Protein AF-A3TSK7-F1 (afdb_monomer)

Solvent-accessible surface area (backbone atoms only — not comparable to full-atom values): 6074 Å² total; per-residue (Å²): 139,55,74,66,66,54,50,69,72,70,52,86,85,71,86,73,77,76,77,70,81,32,44,69,45,40,33,40,38,28,64,34,88,87,69,52,74,68,37,58,69,62,39,18,50,58,45,26,76,18,64,36,55,58,69,59,24,44,55,39,49,50,32,22,72,76,71,51,38,30,77,45,75,32,61,33,45,75,48,72,67,60,53,37,53,56,29,44,78,21,16,26,37,66,45,78,53,90,66,85,70,84,77,86,129

Organism: Pseudooceanicola batsensis (strain ATCC BAA-863 / DSM 15984 / KCTC 12145 / HTCC2597) (NCBI:txid252305)

Nearest PDB structures (foldseek):
  9ayn-assembly1_A  TM=5.729E-01  e=2.646E-02  Mycolicibacterium smegmatis MC2 155
  7d34-assembly1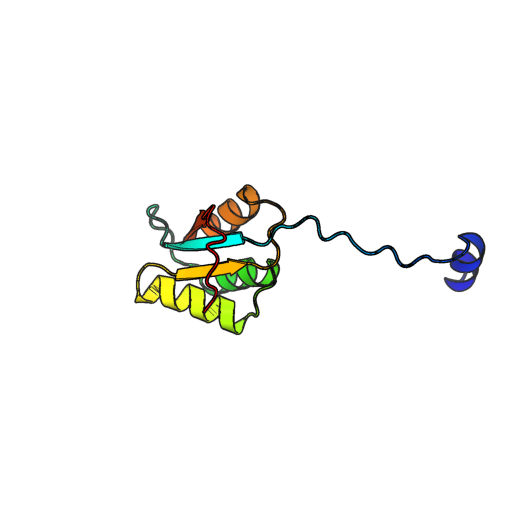_B  TM=5.985E-01  e=1.086E-01  Arabidopsis thaliana
  1r6o-assembly1_C  TM=5.728E-01  e=1.242E-01  Escherichia coli
  4o2x-assembly1_A  TM=5.929E-01  e=1.989E-01  Escherichia coli K-12
  4o2x-assembly2_B  TM=5.394E-01  e=1.421E-01  Escherichia coli K-12

Mean predicted aligned error: 11.02 Å

Sequence (105 aa):
MSVREIAEKLGPVHEVKRHTSGSQEVVVLRPSRAGEPIKAIVAALALARCGTSLPAAKRAIERVVDAGDATVILPTVFARHDLARALASTGIDVAFSSEVGSCQL

Radius of gyration: 18.86 Å; Cα contacts (8 Å, |Δi|>4): 145; chains: 1; bounding box: 59×24×41 Å

pLDDT: mean 83.07, std 18.11, range [34.22, 97.62]

Foldseek 3Di:
DDPVVVCVVVPDDDPDPPPLQFAWWKKKKFFAPVPDAAQLQQQLVLLVVLPDDSVVSSVQSVCCVPVGMGIDTRHGDNDPVVSQVSRVVRRMGMDTDPDPPDDDD

Structure (mmCIF, N/CA/C/O backbone):
data_AF-A3TSK7-F1
#
_entry.id   AF-A3TSK7-F1
#
loop_
_atom_site.group_PDB
_atom_site.id
_atom_site.type_symbol
_atom_site.label_atom_id
_atom_site.label_alt_id
_atom_site.label_comp_id
_atom_site.label_asym_id
_atom_site.label_entity_id
_atom_site.label_seq_id
_atom_site.pdbx_PDB_ins_code
_atom_site.Cartn_x
_atom_site.Cartn_y
_atom_site.Cartn_z
_atom_site.occupancy
_atom_site.B_iso_or_equiv
_atom_site.auth_seq_id
_atom_site.auth_comp_id
_atom_site.auth_asym_id
_atom_site.auth_atom_id
_atom_site.pdbx_PDB_model_num
ATOM 1 N N . MET A 1 1 ? 46.687 -1.883 -11.380 1.00 53.44 1 MET A N 1
ATOM 2 C CA . MET A 1 1 ? 45.677 -2.151 -12.420 1.00 53.44 1 MET A CA 1
ATOM 3 C C . MET A 1 1 ? 44.559 -1.145 -12.276 1.00 53.44 1 MET A C 1
ATOM 5 O O . MET A 1 1 ? 44.015 -1.014 -11.185 1.00 53.44 1 MET A O 1
ATOM 9 N N . SER A 1 2 ? 44.269 -0.407 -13.339 1.00 69.19 2 SER A N 1
ATOM 10 C CA . SER A 1 2 ? 43.194 0.581 -13.389 1.00 69.19 2 SER A CA 1
ATOM 11 C C . SER A 1 2 ? 41.907 -0.037 -13.939 1.00 69.19 2 SER A C 1
ATOM 13 O O . SER A 1 2 ? 41.935 -1.023 -14.673 1.00 69.19 2 SER A O 1
ATOM 15 N N . VAL A 1 3 ? 40.762 0.567 -13.619 1.00 68.56 3 VAL A N 1
ATOM 16 C CA . VAL A 1 3 ? 39.436 0.150 -14.118 1.00 68.56 3 VAL A CA 1
ATOM 17 C C . VAL A 1 3 ? 39.393 0.091 -15.652 1.00 68.56 3 VAL A C 1
ATOM 19 O O . VAL A 1 3 ? 38.719 -0.762 -16.227 1.00 68.56 3 VAL A O 1
ATOM 22 N N . ARG A 1 4 ? 40.172 0.950 -16.317 1.00 66.38 4 ARG A N 1
ATOM 23 C CA . ARG A 1 4 ? 40.291 1.006 -17.776 1.00 66.38 4 ARG A CA 1
ATOM 24 C C . ARG A 1 4 ? 40.893 -0.272 -18.369 1.00 66.38 4 ARG A C 1
ATOM 26 O O . ARG A 1 4 ? 40.358 -0.800 -19.335 1.00 66.38 4 ARG A O 1
ATOM 33 N N . GLU A 1 5 ? 41.942 -0.805 -17.745 1.00 70.31 5 GLU A N 1
ATOM 34 C CA . GLU A 1 5 ? 42.616 -2.033 -18.200 1.00 70.31 5 GLU A CA 1
ATOM 35 C C . GLU A 1 5 ? 41.725 -3.278 -18.050 1.00 70.31 5 GLU A C 1
ATOM 37 O O . GLU A 1 5 ? 41.867 -4.248 -18.792 1.00 70.31 5 GLU A O 1
ATOM 42 N N . ILE A 1 6 ? 40.795 -3.261 -17.090 1.00 67.94 6 ILE A N 1
ATOM 43 C CA . ILE A 1 6 ? 39.817 -4.338 -16.891 1.00 67.94 6 ILE A CA 1
ATOM 44 C C . ILE A 1 6 ? 38.723 -4.264 -17.963 1.00 67.94 6 ILE A C 1
ATOM 46 O O . ILE A 1 6 ? 38.364 -5.291 -18.535 1.00 67.94 6 ILE A O 1
ATOM 50 N N . ALA A 1 7 ? 38.224 -3.064 -18.272 1.00 65.88 7 ALA A N 1
ATOM 51 C CA . ALA A 1 7 ? 37.183 -2.866 -19.279 1.00 65.88 7 ALA A CA 1
ATOM 52 C C . ALA A 1 7 ? 37.638 -3.287 -20.688 1.00 65.88 7 ALA A C 1
ATOM 54 O O . ALA A 1 7 ? 36.880 -3.931 -21.406 1.00 65.88 7 ALA A O 1
ATOM 55 N N . GLU A 1 8 ? 38.891 -3.003 -21.057 1.00 70.44 8 GLU A N 1
ATOM 56 C CA . GLU A 1 8 ? 39.457 -3.382 -22.361 1.00 70.44 8 GLU A CA 1
ATOM 57 C C . GLU A 1 8 ? 39.577 -4.909 -22.543 1.00 70.44 8 GLU A C 1
ATOM 59 O O . GLU A 1 8 ? 39.453 -5.410 -23.659 1.00 70.44 8 GLU A O 1
ATOM 64 N N . LYS A 1 9 ? 39.743 -5.676 -21.454 1.00 72.88 9 LYS A N 1
ATOM 65 C CA . LYS A 1 9 ? 39.783 -7.151 -21.495 1.00 72.88 9 LYS A CA 1
ATOM 66 C C . LYS A 1 9 ? 38.412 -7.812 -21.625 1.00 72.88 9 LYS A C 1
ATOM 68 O O . LYS A 1 9 ? 38.340 -8.952 -22.074 1.00 72.88 9 LYS A O 1
ATOM 73 N N . LEU A 1 10 ? 37.342 -7.139 -21.203 1.00 74.56 10 LEU A N 1
ATOM 74 C CA . LEU A 1 10 ? 35.992 -7.715 -21.136 1.00 74.56 10 LEU A CA 1
ATOM 75 C C . LEU A 1 10 ? 35.215 -7.612 -22.459 1.00 74.56 10 LEU A C 1
ATOM 77 O O . LEU A 1 10 ? 34.100 -8.121 -22.553 1.00 74.56 10 LEU A O 1
ATOM 81 N N . GLY A 1 11 ? 35.811 -7.006 -23.491 1.00 67.12 11 GLY A N 1
ATOM 82 C CA . GLY A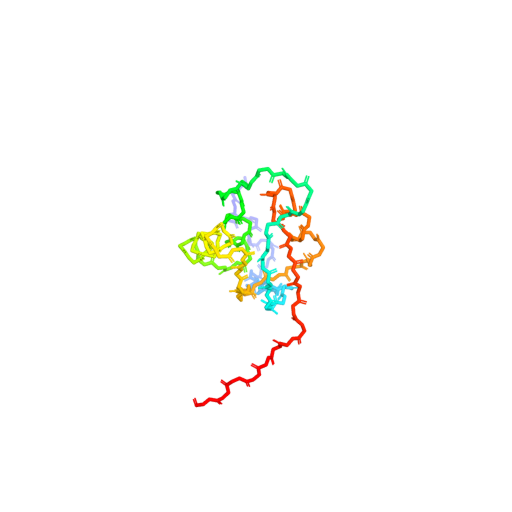 1 11 ? 35.163 -6.800 -24.782 1.00 67.12 11 GLY A CA 1
ATOM 83 C C . GLY A 1 11 ? 34.108 -5.684 -24.746 1.00 67.12 11 GLY A C 1
ATOM 84 O O . GLY A 1 11 ? 34.025 -4.933 -23.772 1.00 67.12 11 GLY A O 1
ATOM 85 N N . PRO A 1 12 ? 33.314 -5.522 -25.819 1.00 66.56 12 PRO A N 1
ATOM 86 C CA . PRO A 1 12 ? 32.341 -4.441 -25.915 1.00 66.56 12 PRO A CA 1
ATOM 87 C C . PRO A 1 12 ? 31.319 -4.523 -24.774 1.00 66.56 12 PRO A C 1
ATOM 89 O O . PRO A 1 12 ? 30.598 -5.515 -24.635 1.00 66.56 12 PRO A O 1
ATOM 92 N N . VAL A 1 13 ? 31.243 -3.463 -23.966 1.00 62.41 13 VAL A N 1
ATOM 93 C CA . VAL A 1 13 ? 30.226 -3.319 -22.922 1.00 62.41 13 VAL A CA 1
ATOM 94 C C . VAL A 1 13 ? 28.885 -3.105 -23.612 1.00 62.41 13 VAL A C 1
ATOM 96 O O . VAL A 1 13 ? 28.611 -2.033 -24.145 1.00 62.41 13 VAL A O 1
ATOM 99 N N . HIS A 1 14 ? 28.058 -4.144 -23.629 1.00 52.97 14 HIS A N 1
ATOM 100 C CA . HIS A 1 14 ? 26.691 -4.038 -24.113 1.00 52.97 14 HIS A CA 1
ATOM 101 C C . HIS A 1 14 ? 25.807 -3.519 -22.983 1.00 52.97 14 HIS A C 1
ATOM 103 O O . HIS A 1 14 ? 25.867 -4.011 -21.854 1.00 52.97 14 HIS A O 1
ATOM 109 N N . GLU A 1 15 ? 24.969 -2.532 -23.289 1.00 46.56 15 GLU A N 1
ATOM 110 C CA . GLU A 1 15 ? 23.914 -2.101 -22.384 1.00 46.56 15 GLU A CA 1
ATOM 111 C C . GLU A 1 15 ? 22.936 -3.265 -22.187 1.00 46.56 15 GLU A C 1
ATOM 113 O O . GLU A 1 15 ? 22.114 -3.585 -23.048 1.00 46.56 15 GLU A O 1
ATOM 118 N N . VAL A 1 16 ? 23.037 -3.940 -21.045 1.00 53.81 16 VAL A N 1
ATOM 119 C CA . VAL A 1 16 ? 22.048 -4.938 -20.656 1.00 53.81 16 VAL A CA 1
ATOM 120 C C . VAL A 1 16 ? 20.812 -4.170 -20.210 1.00 53.81 16 VAL A C 1
ATOM 122 O O . VAL A 1 16 ? 20.770 -3.646 -19.093 1.00 53.81 16 VAL A O 1
ATOM 125 N N . LYS A 1 17 ? 19.789 -4.101 -21.070 1.00 44.16 17 LYS A N 1
ATOM 126 C CA . LYS A 1 17 ? 18.451 -3.689 -20.635 1.00 44.16 17 LYS A CA 1
ATOM 127 C C . LYS A 1 17 ? 18.058 -4.607 -19.485 1.00 44.16 17 LYS A C 1
ATOM 129 O O . LYS A 1 17 ? 17.843 -5.802 -19.682 1.00 44.16 17 LYS A O 1
ATOM 134 N N . ARG A 1 18 ? 17.986 -4.060 -18.269 1.00 52.53 18 ARG A N 1
ATOM 135 C CA . ARG A 1 18 ? 17.371 -4.760 -17.143 1.00 52.53 18 ARG A CA 1
ATOM 136 C C . ARG A 1 18 ? 15.926 -5.007 -17.550 1.00 52.53 18 ARG A C 1
ATOM 138 O O . ARG A 1 18 ? 15.125 -4.078 -17.527 1.00 52.53 18 ARG A O 1
ATOM 145 N N . HIS A 1 19 ? 15.599 -6.230 -17.954 1.00 44.09 19 HIS A N 1
ATOM 146 C CA . HIS A 1 19 ? 14.213 -6.662 -17.986 1.00 44.09 19 HIS A CA 1
ATOM 147 C C . HIS A 1 19 ? 13.685 -6.472 -16.563 1.00 44.09 19 HIS A C 1
ATOM 149 O O . HIS A 1 19 ? 14.083 -7.175 -15.637 1.00 44.09 19 HIS A O 1
ATOM 155 N N . THR A 1 20 ? 12.874 -5.440 -16.356 1.00 51.03 20 THR A N 1
ATOM 156 C CA . THR A 1 20 ? 12.161 -5.232 -15.104 1.00 51.03 20 THR A CA 1
ATOM 157 C C . THR A 1 20 ? 11.085 -6.300 -15.052 1.00 51.03 20 THR A C 1
ATOM 159 O O . THR A 1 20 ? 9.998 -6.104 -15.579 1.00 51.03 20 THR A O 1
ATOM 162 N N . SER A 1 21 ? 11.398 -7.455 -14.468 1.00 63.34 21 SER A N 1
ATOM 163 C CA . SER A 1 21 ? 10.509 -8.622 -14.357 1.00 63.34 21 SER A CA 1
ATOM 164 C C . SER A 1 21 ? 9.273 -8.393 -13.472 1.00 63.34 21 SER A C 1
ATOM 166 O O . SER A 1 21 ? 8.688 -9.355 -12.987 1.00 63.34 21 SER A O 1
ATOM 168 N N . GLY A 1 22 ? 8.917 -7.138 -13.189 1.00 69.50 22 GLY A N 1
ATOM 169 C CA . GLY A 1 22 ? 7.740 -6.782 -12.412 1.00 69.50 22 GLY A CA 1
ATOM 170 C C . GLY A 1 22 ? 6.558 -6.471 -13.322 1.00 69.50 22 GLY A C 1
ATOM 171 O O . GLY A 1 22 ? 6.732 -5.923 -14.409 1.00 69.50 22 GLY A O 1
ATOM 172 N N . SER A 1 23 ? 5.360 -6.823 -12.867 1.00 81.94 23 SER A N 1
ATOM 173 C CA . SER A 1 23 ? 4.100 -6.493 -13.532 1.00 81.94 23 SER A CA 1
ATOM 174 C C . SER A 1 23 ? 3.535 -5.180 -13.002 1.00 81.94 23 SER A C 1
ATOM 176 O O . SER A 1 23 ? 3.734 -4.822 -11.838 1.00 81.94 23 SER A O 1
ATOM 178 N N . GLN A 1 24 ? 2.785 -4.483 -13.853 1.00 91.25 24 GLN A N 1
ATOM 179 C CA . GLN A 1 24 ? 1.860 -3.467 -13.376 1.00 91.25 24 GLN A CA 1
ATOM 180 C C . GLN A 1 24 ? 0.706 -4.164 -12.649 1.00 91.25 24 GLN A C 1
ATOM 182 O O . GLN A 1 24 ? 0.145 -5.133 -13.158 1.00 91.25 24 GLN A O 1
ATOM 187 N N . GLU A 1 25 ? 0.341 -3.662 -11.473 1.00 92.00 25 GLU A N 1
ATOM 188 C CA . GLU A 1 25 ? -0.719 -4.232 -10.638 1.00 92.00 25 GLU A CA 1
ATOM 189 C C . GLU A 1 25 ? -1.669 -3.137 -10.154 1.00 92.00 25 GLU A C 1
ATOM 191 O O . GLU A 1 25 ? -1.237 -2.045 -9.779 1.00 92.00 25 GLU A O 1
ATOM 196 N N . VAL A 1 26 ? -2.966 -3.442 -10.11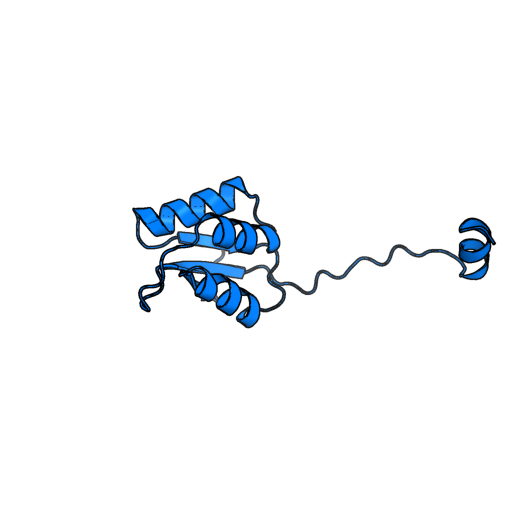2 1.00 93.88 26 VAL A N 1
ATOM 197 C CA . VAL A 1 26 ? -3.958 -2.620 -9.409 1.00 93.88 26 VAL A CA 1
ATOM 198 C C . VAL A 1 26 ? -4.181 -3.237 -8.039 1.00 93.88 26 VAL A C 1
ATOM 200 O O . VAL A 1 26 ? -4.521 -4.416 -7.928 1.00 93.88 26 VAL A O 1
ATOM 203 N N . VAL A 1 27 ? -3.985 -2.447 -6.987 1.00 95.00 27 VAL A N 1
ATOM 204 C CA . VAL A 1 27 ? -4.107 -2.923 -5.611 1.00 95.00 27 VAL A CA 1
ATOM 205 C C . VAL A 1 27 ? -5.079 -2.082 -4.803 1.00 95.00 27 VAL A C 1
ATOM 207 O O . VAL A 1 27 ? -5.156 -0.866 -4.969 1.00 95.00 27 VAL A O 1
ATOM 210 N N . VAL A 1 28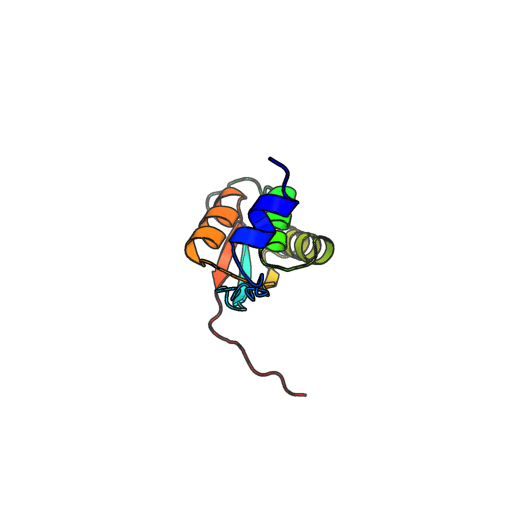 ? -5.790 -2.737 -3.892 1.00 96.94 28 VAL A N 1
ATOM 211 C CA . VAL A 1 28 ? -6.617 -2.097 -2.870 1.00 96.94 28 VAL A CA 1
ATOM 212 C C . VAL A 1 28 ? -5.905 -2.237 -1.533 1.00 96.94 28 VAL A C 1
ATOM 214 O O . VAL A 1 28 ? -5.591 -3.349 -1.110 1.00 96.94 28 VAL A O 1
ATOM 217 N N . LEU A 1 29 ? -5.642 -1.109 -0.885 1.00 96.94 29 LEU A N 1
ATOM 218 C CA . LEU A 1 29 ? -5.018 -1.009 0.430 1.00 96.94 29 LEU A CA 1
ATOM 219 C C . LEU A 1 29 ? -6.094 -0.827 1.495 1.00 96.94 29 LEU A C 1
ATOM 221 O O . LEU A 1 29 ? -7.024 -0.053 1.277 1.00 96.94 29 LEU A O 1
ATOM 225 N N . ARG A 1 30 ? -5.961 -1.499 2.641 1.00 97.06 30 ARG A N 1
ATOM 226 C CA . ARG A 1 30 ? -6.881 -1.386 3.786 1.00 97.06 30 ARG A CA 1
ATOM 227 C C . ARG A 1 30 ? -6.115 -1.4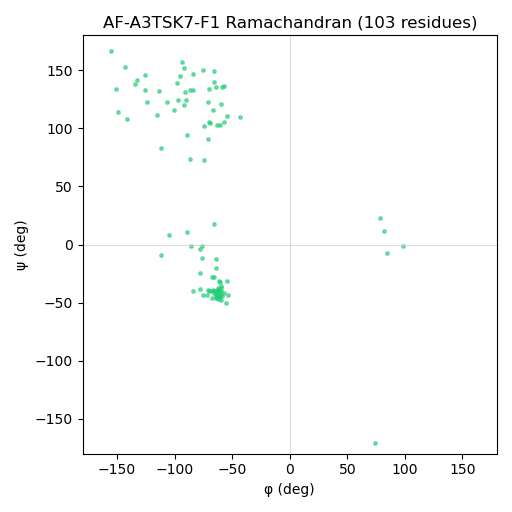61 5.108 1.00 97.06 30 ARG A C 1
ATOM 229 O O . ARG A 1 30 ? -5.068 -2.102 5.139 1.00 97.06 30 ARG A O 1
ATOM 236 N N . PRO A 1 31 ? -6.610 -0.868 6.206 1.00 96.44 31 PRO A N 1
ATOM 237 C CA . PRO A 1 31 ? -6.051 -1.115 7.529 1.00 96.44 31 PRO A CA 1
ATOM 238 C C . PRO A 1 31 ? -6.089 -2.611 7.863 1.00 96.44 31 PRO A C 1
ATOM 240 O O . PRO A 1 31 ? -7.105 -3.272 7.629 1.00 96.44 31 PRO A O 1
ATOM 243 N N . SER A 1 32 ? -4.994 -3.129 8.422 1.00 94.25 32 SER A N 1
ATOM 244 C CA . SER A 1 32 ? -4.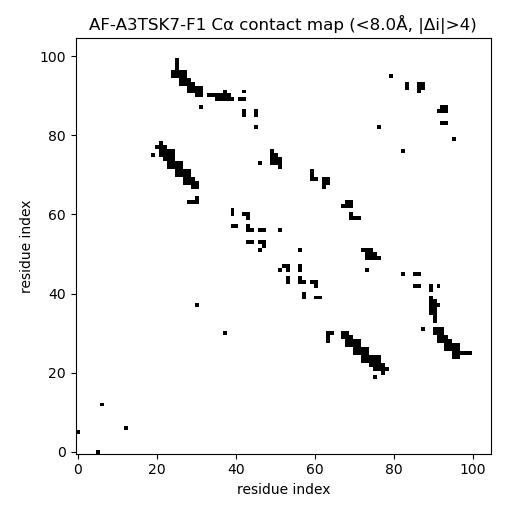931 -4.494 8.952 1.00 94.25 32 SER A CA 1
ATOM 245 C C . SER A 1 32 ? -5.977 -4.679 10.046 1.00 94.25 32 SER A C 1
ATOM 247 O O . SER A 1 32 ? -6.111 -3.855 10.955 1.00 94.25 32 SER A O 1
ATOM 249 N N . ARG A 1 33 ? -6.695 -5.804 10.002 1.00 86.31 33 ARG A N 1
ATOM 250 C CA . ARG A 1 33 ? -7.625 -6.191 11.078 1.00 86.31 33 ARG A CA 1
ATOM 251 C C . ARG A 1 33 ? -6.923 -6.743 12.316 1.00 86.31 33 ARG A C 1
ATOM 253 O O . ARG A 1 33 ? -7.577 -6.893 13.344 1.00 86.31 33 ARG A O 1
ATOM 260 N N . ALA A 1 34 ? -5.629 -7.048 12.234 1.00 82.62 34 ALA A N 1
ATOM 261 C CA . ALA A 1 34 ? -4.863 -7.566 13.365 1.00 82.62 34 ALA A CA 1
ATOM 262 C C . ALA A 1 34 ? -4.495 -6.476 14.398 1.00 82.62 34 ALA A C 1
ATOM 264 O O . ALA A 1 34 ? -3.985 -6.788 15.473 1.00 82.62 34 ALA A O 1
ATOM 265 N N . GLY A 1 35 ? -4.877 -5.217 14.144 1.00 75.06 35 GLY A N 1
ATOM 266 C CA . GLY A 1 35 ? -4.824 -4.136 15.130 1.00 75.06 35 GLY A CA 1
ATOM 267 C C . GLY A 1 35 ? -3.443 -3.505 15.281 1.00 75.06 35 GLY A C 1
ATOM 268 O O . GLY A 1 35 ? -3.221 -2.734 16.216 1.00 75.06 35 GLY A O 1
ATOM 269 N N . GLU A 1 36 ? -2.505 -3.803 14.379 1.00 83.25 36 GLU A N 1
ATOM 270 C CA . GLU A 1 36 ? -1.213 -3.133 14.362 1.00 83.25 36 GLU A CA 1
ATOM 271 C C . GLU A 1 36 ? -1.366 -1.643 14.022 1.00 83.25 36 GLU A C 1
ATOM 273 O O . GLU A 1 36 ? -2.120 -1.277 13.115 1.00 83.25 36 GLU A O 1
ATOM 278 N N . PRO A 1 37 ? -0.607 -0.756 14.689 1.00 89.75 37 PRO A N 1
ATOM 279 C CA . PRO A 1 37 ? -0.605 0.655 14.342 1.00 89.75 37 PRO A CA 1
ATOM 280 C C . PRO A 1 37 ? -0.049 0.862 12.927 1.00 89.75 37 PRO A C 1
ATOM 282 O O . PRO A 1 37 ? 0.998 0.312 12.567 1.00 89.75 37 PRO A O 1
ATOM 285 N N . ILE A 1 38 ? -0.720 1.712 12.144 1.00 94.38 38 ILE A N 1
ATOM 286 C CA . ILE A 1 38 ? -0.303 2.027 10.775 1.00 94.38 38 ILE A CA 1
ATOM 287 C C . ILE A 1 38 ? 1.031 2.785 10.791 1.00 94.38 38 ILE A C 1
ATOM 289 O O . ILE A 1 38 ? 1.126 3.933 11.232 1.00 94.38 38 ILE A O 1
ATOM 293 N N . LYS A 1 39 ? 2.080 2.171 10.233 1.00 96.62 39 LYS A N 1
ATOM 294 C CA . LYS A 1 39 ? 3.402 2.793 10.042 1.00 96.62 39 LYS A CA 1
ATOM 295 C C . LYS A 1 39 ? 3.430 3.547 8.713 1.00 96.62 39 LYS A C 1
ATOM 297 O O . LYS A 1 39 ? 4.059 3.105 7.750 1.00 96.62 39 LYS A O 1
ATOM 302 N N . ALA A 1 40 ? 2.747 4.691 8.665 1.00 94.94 40 ALA A N 1
ATOM 303 C CA . ALA A 1 40 ? 2.438 5.404 7.423 1.00 94.94 40 ALA A CA 1
ATOM 304 C C . ALA A 1 40 ? 3.659 5.703 6.529 1.00 94.94 40 ALA A C 1
ATOM 306 O O . ALA A 1 40 ? 3.613 5.483 5.319 1.00 94.94 40 ALA A O 1
ATOM 307 N N . ILE A 1 41 ? 4.775 6.147 7.118 1.00 96.12 41 ILE A N 1
ATOM 308 C CA . ILE A 1 41 ? 6.010 6.461 6.376 1.00 96.12 41 ILE A CA 1
ATOM 309 C C . ILE A 1 41 ? 6.594 5.202 5.722 1.00 96.12 41 ILE A C 1
ATOM 311 O O . ILE A 1 41 ? 6.947 5.216 4.545 1.00 96.12 41 ILE A O 1
ATOM 315 N N . VAL A 1 42 ? 6.667 4.099 6.472 1.00 96.75 42 VAL A N 1
ATOM 316 C CA . VAL A 1 42 ? 7.225 2.831 5.979 1.00 96.75 42 VAL A CA 1
ATOM 317 C C . VAL A 1 42 ? 6.332 2.248 4.884 1.00 96.75 42 VAL A C 1
ATOM 319 O O . VAL A 1 42 ? 6.842 1.775 3.870 1.00 96.75 42 VAL A O 1
ATOM 322 N N . ALA A 1 43 ? 5.010 2.354 5.041 1.00 96.25 43 ALA A N 1
ATOM 323 C CA . ALA A 1 43 ? 4.051 1.942 4.023 1.00 96.25 43 ALA A CA 1
ATOM 324 C C . ALA A 1 43 ? 4.208 2.755 2.726 1.00 96.25 43 ALA A C 1
ATOM 326 O O . ALA A 1 43 ? 4.303 2.182 1.643 1.00 96.25 43 ALA A O 1
ATOM 327 N N . ALA A 1 44 ? 4.316 4.084 2.827 1.00 97.25 44 ALA A N 1
ATOM 328 C CA . ALA A 1 44 ? 4.511 4.950 1.666 1.00 97.25 44 ALA A CA 1
ATOM 329 C C . ALA A 1 44 ? 5.832 4.650 0.935 1.00 97.25 44 ALA A C 1
ATOM 331 O O . ALA A 1 44 ? 5.868 4.627 -0.295 1.00 97.25 44 ALA A O 1
ATOM 332 N N . LEU A 1 45 ? 6.908 4.358 1.673 1.00 96.94 45 LEU A N 1
ATOM 333 C CA . LEU A 1 45 ? 8.181 3.928 1.087 1.00 96.94 45 LEU A CA 1
ATOM 334 C C . LEU A 1 45 ? 8.071 2.566 0.391 1.00 96.94 45 LEU A C 1
ATOM 336 O O . LEU A 1 45 ? 8.636 2.394 -0.688 1.00 96.94 45 LEU A O 1
ATOM 340 N N . ALA A 1 46 ? 7.341 1.609 0.971 1.00 95.00 46 ALA A N 1
ATOM 341 C CA . ALA A 1 46 ? 7.107 0.307 0.348 1.00 95.00 46 ALA A CA 1
ATOM 342 C C . ALA A 1 46 ? 6.374 0.451 -0.995 1.00 95.00 46 ALA A C 1
ATOM 344 O O . ALA A 1 46 ? 6.805 -0.137 -1.984 1.00 95.00 46 ALA A O 1
ATOM 345 N N . LEU A 1 47 ? 5.347 1.307 -1.062 1.00 95.00 47 LEU A N 1
ATOM 346 C CA . LEU A 1 47 ? 4.664 1.629 -2.318 1.00 95.00 47 LEU A CA 1
ATOM 347 C C . LEU A 1 47 ? 5.608 2.328 -3.308 1.00 95.00 47 LEU A C 1
ATOM 349 O O . LEU A 1 47 ? 5.667 1.945 -4.473 1.00 95.00 47 LEU A O 1
ATOM 353 N N . ALA A 1 48 ? 6.392 3.314 -2.861 1.00 94.62 48 ALA A N 1
ATOM 354 C CA . ALA A 1 48 ? 7.314 4.045 -3.733 1.00 94.62 48 ALA A CA 1
ATOM 355 C C . ALA A 1 48 ? 8.381 3.142 -4.377 1.00 94.62 48 ALA A C 1
ATOM 357 O O . ALA A 1 48 ? 8.759 3.344 -5.531 1.00 94.62 48 ALA A O 1
ATOM 358 N N . ARG A 1 49 ? 8.816 2.084 -3.679 1.00 93.19 49 ARG A N 1
ATOM 359 C CA . ARG A 1 49 ? 9.716 1.056 -4.235 1.00 93.19 49 ARG A CA 1
ATOM 360 C C . ARG A 1 49 ? 9.092 0.259 -5.386 1.00 93.19 49 ARG A C 1
ATOM 362 O O . ARG A 1 49 ? 9.837 -0.307 -6.180 1.00 93.19 49 ARG A O 1
ATOM 369 N N . CYS A 1 50 ? 7.766 0.251 -5.502 1.00 91.56 50 CYS A N 1
ATOM 370 C CA . CYS A 1 50 ? 7.024 -0.333 -6.621 1.00 91.56 50 CYS A CA 1
ATOM 371 C C . CYS A 1 50 ? 6.787 0.654 -7.780 1.00 91.56 50 CYS A C 1
ATOM 373 O O . CYS A 1 50 ? 6.015 0.361 -8.689 1.00 91.56 50 CYS A O 1
ATOM 375 N N . GLY A 1 51 ? 7.435 1.825 -7.766 1.00 89.75 51 GLY A N 1
ATOM 376 C CA . GLY A 1 51 ? 7.455 2.762 -8.892 1.00 89.75 51 GLY A CA 1
ATOM 377 C C . GLY A 1 51 ? 6.457 3.919 -8.810 1.00 89.75 51 GLY A C 1
ATOM 378 O O . GLY A 1 51 ? 6.471 4.775 -9.691 1.00 89.75 51 GLY A O 1
ATOM 379 N N . THR A 1 52 ? 5.616 4.005 -7.771 1.00 91.44 52 THR A N 1
ATOM 380 C CA . THR A 1 52 ? 4.817 5.224 -7.543 1.00 91.44 52 THR A CA 1
ATOM 381 C C . THR A 1 52 ? 5.683 6.352 -6.975 1.00 91.44 52 THR A C 1
ATOM 383 O O . THR A 1 52 ? 6.635 6.120 -6.233 1.00 91.44 52 THR A O 1
ATOM 386 N N . SER A 1 53 ? 5.332 7.605 -7.272 1.00 95.06 53 SER A N 1
ATOM 387 C CA . SER A 1 53 ? 5.979 8.752 -6.633 1.00 95.06 53 SER A CA 1
ATOM 388 C C . SER A 1 53 ? 5.668 8.787 -5.132 1.00 95.06 53 SER A C 1
ATOM 390 O O . SER A 1 53 ? 4.587 8.379 -4.694 1.00 95.06 53 SER A O 1
ATOM 392 N N . LEU A 1 54 ? 6.602 9.307 -4.330 1.00 96.00 54 LEU A N 1
ATOM 393 C CA . LEU A 1 54 ? 6.426 9.412 -2.879 1.00 96.00 54 LEU A CA 1
ATOM 394 C C . LEU A 1 54 ? 5.201 10.264 -2.474 1.00 96.00 54 LEU A C 1
ATOM 396 O O . LEU A 1 54 ? 4.478 9.843 -1.571 1.00 96.00 54 LEU A O 1
ATOM 400 N N . PRO A 1 55 ? 4.880 11.399 -3.139 1.00 97.38 55 PRO A N 1
ATOM 401 C CA . PRO A 1 55 ? 3.647 12.135 -2.856 1.00 97.38 55 PRO A CA 1
ATOM 402 C C . PRO A 1 55 ? 2.376 11.328 -3.144 1.00 97.38 55 PRO A C 1
ATOM 404 O O . PRO A 1 55 ? 1.429 11.383 -2.362 1.00 97.38 55 PRO A O 1
ATOM 407 N N . ALA A 1 56 ? 2.344 10.560 -4.239 1.00 95.38 56 ALA A N 1
ATOM 408 C CA . ALA A 1 56 ? 1.200 9.710 -4.564 1.00 95.38 56 ALA A CA 1
ATOM 409 C C . ALA A 1 56 ? 1.054 8.552 -3.565 1.00 95.38 56 ALA A C 1
ATOM 411 O O . ALA A 1 56 ? -0.055 8.278 -3.108 1.00 95.38 56 ALA A O 1
ATOM 412 N N . ALA A 1 57 ? 2.171 7.944 -3.153 1.00 96.75 57 ALA A N 1
ATOM 413 C CA . ALA A 1 57 ? 2.191 6.930 -2.106 1.00 96.75 57 ALA A CA 1
ATOM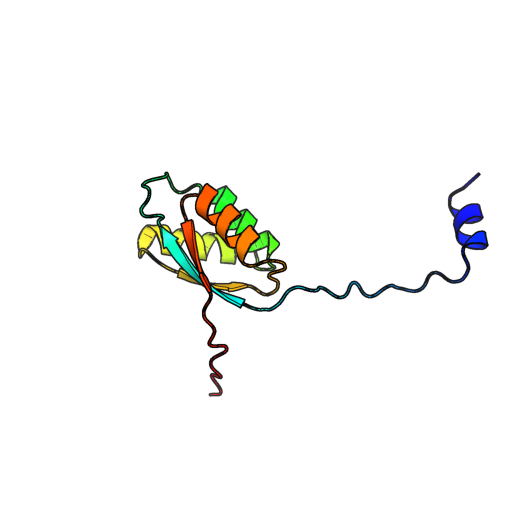 414 C C . ALA A 1 57 ? 1.659 7.482 -0.777 1.00 96.75 57 ALA A C 1
ATOM 416 O O . ALA A 1 57 ? 0.765 6.885 -0.185 1.00 96.75 57 ALA A O 1
ATOM 417 N N . LYS A 1 58 ? 2.133 8.658 -0.342 1.00 96.62 58 LYS A N 1
ATOM 418 C CA . LYS A 1 58 ? 1.639 9.332 0.869 1.00 96.62 58 LYS A CA 1
ATOM 419 C C . LYS A 1 58 ? 0.127 9.550 0.815 1.00 96.62 58 LYS A C 1
ATOM 421 O O . LYS A 1 58 ? -0.566 9.132 1.732 1.00 96.62 58 LYS A O 1
ATOM 426 N N . ARG A 1 59 ? -0.386 10.119 -0.280 1.00 97.62 59 ARG A N 1
ATOM 427 C CA . ARG A 1 59 ? -1.829 10.360 -0.462 1.00 97.62 59 ARG A CA 1
ATOM 428 C C . ARG A 1 59 ? -2.660 9.079 -0.459 1.00 97.62 59 ARG A C 1
ATOM 430 O O . ARG A 1 59 ? -3.830 9.106 -0.090 1.00 97.62 59 ARG A O 1
ATOM 437 N N . ALA A 1 60 ? -2.104 7.963 -0.924 1.00 97.44 60 ALA A N 1
ATOM 438 C CA . ALA A 1 60 ? -2.777 6.675 -0.821 1.00 97.44 60 ALA A CA 1
ATOM 439 C C . ALA A 1 60 ? -2.888 6.228 0.641 1.00 97.44 60 ALA A C 1
ATOM 441 O O . ALA A 1 60 ? -3.971 5.857 1.073 1.00 97.44 60 ALA A O 1
ATOM 442 N N . ILE A 1 61 ? -1.803 6.333 1.412 1.00 97.50 61 ILE A N 1
ATOM 443 C CA . ILE A 1 61 ? -1.815 5.989 2.839 1.00 97.50 61 ILE A CA 1
ATOM 444 C C . ILE A 1 61 ? -2.744 6.909 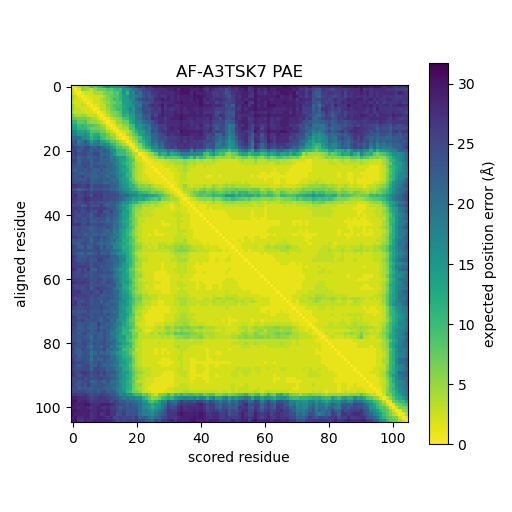3.640 1.00 97.50 61 ILE A C 1
ATOM 446 O O . ILE A 1 61 ? -3.470 6.427 4.498 1.00 97.50 61 ILE A O 1
ATOM 450 N N . GLU A 1 62 ? -2.773 8.207 3.339 1.00 97.62 62 GLU A N 1
ATOM 451 C CA . GLU A 1 62 ? -3.720 9.145 3.960 1.00 97.62 62 GLU A CA 1
ATOM 452 C C . GLU A 1 62 ? -5.166 8.723 3.705 1.00 97.62 62 GLU A C 1
ATOM 454 O O . GLU A 1 62 ? -5.948 8.637 4.641 1.00 97.62 62 GLU A O 1
ATOM 459 N N . ARG A 1 63 ? -5.502 8.326 2.472 1.00 97.19 63 ARG A N 1
ATOM 460 C CA . ARG A 1 63 ? -6.837 7.794 2.163 1.00 97.19 63 ARG A CA 1
ATOM 461 C C . ARG A 1 63 ? -7.164 6.507 2.920 1.00 97.19 63 ARG A C 1
ATOM 463 O O . ARG A 1 63 ? -8.287 6.365 3.382 1.00 97.19 63 ARG A O 1
ATOM 470 N N . VAL A 1 64 ? -6.195 5.613 3.122 1.00 96.75 64 VAL A N 1
ATOM 471 C CA . VAL A 1 64 ? -6.387 4.421 3.971 1.00 96.75 64 VAL A CA 1
ATOM 472 C C . VAL A 1 64 ? -6.725 4.815 5.411 1.00 96.75 64 VAL A C 1
ATOM 474 O O . VAL A 1 64 ? -7.584 4.187 6.022 1.00 96.75 64 VAL A O 1
ATOM 477 N N . VAL A 1 65 ? -6.068 5.845 5.950 1.00 94.25 65 VAL A N 1
ATOM 478 C CA . VAL A 1 65 ? -6.308 6.337 7.317 1.00 94.25 65 VAL A CA 1
ATOM 479 C C . VAL A 1 65 ? -7.653 7.060 7.428 1.00 94.25 65 VAL A C 1
ATOM 481 O O . VAL A 1 65 ? -8.392 6.810 8.376 1.00 94.25 65 VAL A O 1
ATOM 484 N N . ASP A 1 66 ? -7.984 7.913 6.460 1.00 95.75 66 ASP A N 1
ATOM 485 C CA . ASP A 1 66 ? -9.154 8.794 6.522 1.00 95.75 66 ASP A CA 1
ATOM 486 C C . ASP A 1 66 ? -10.449 8.107 6.059 1.00 95.75 66 ASP A C 1
ATOM 488 O O . ASP A 1 66 ? -11.513 8.322 6.636 1.00 95.75 66 ASP A O 1
ATOM 492 N N . ALA A 1 67 ? -10.372 7.290 5.005 1.00 94.44 67 ALA A N 1
ATOM 493 C CA . ALA A 1 67 ? -11.520 6.666 4.342 1.00 94.44 67 ALA A CA 1
ATOM 494 C C . ALA A 1 67 ? -11.586 5.140 4.528 1.00 94.44 67 ALA A C 1
ATOM 496 O O . ALA A 1 67 ? -12.587 4.521 4.174 1.00 94.44 67 ALA A O 1
ATOM 497 N N . GLY A 1 68 ? -10.543 4.521 5.088 1.00 94.62 68 GLY A N 1
ATOM 498 C CA . GLY A 1 68 ? -10.496 3.081 5.353 1.00 94.62 68 GLY A CA 1
ATOM 499 C C . GLY A 1 68 ? -10.049 2.221 4.169 1.00 94.62 68 GLY A C 1
ATOM 500 O O . GLY A 1 68 ? -9.813 1.026 4.353 1.00 94.62 68 GLY A O 1
ATOM 501 N N . ASP A 1 69 ? -9.880 2.794 2.975 1.00 96.12 69 ASP A N 1
ATOM 502 C CA . ASP A 1 69 ? -9.217 2.134 1.856 1.00 96.12 69 ASP A CA 1
ATOM 503 C C . ASP A 1 69 ? -8.603 3.108 0.835 1.00 96.12 69 ASP A C 1
ATOM 505 O O . ASP A 1 69 ? -8.822 4.321 0.854 1.00 96.12 69 ASP A O 1
ATOM 509 N N . ALA A 1 70 ? -7.760 2.569 -0.047 1.00 96.81 70 ALA A N 1
ATOM 510 C CA . ALA A 1 70 ? -7.271 3.286 -1.216 1.00 96.81 70 ALA A CA 1
ATOM 511 C C . ALA A 1 70 ? -6.947 2.323 -2.359 1.00 96.81 70 ALA A C 1
ATOM 513 O O . ALA A 1 70 ? -6.245 1.332 -2.164 1.00 96.81 70 ALA A O 1
ATOM 514 N N . THR A 1 71 ? -7.387 2.656 -3.573 1.00 95.88 71 THR A N 1
ATOM 515 C CA . THR A 1 71 ? -6.952 1.955 -4.790 1.00 95.88 71 THR A CA 1
ATOM 516 C C . THR A 1 71 ? -5.724 2.643 -5.380 1.00 95.88 71 THR A C 1
ATOM 518 O O . THR A 1 71 ? -5.703 3.867 -5.539 1.00 95.88 71 THR A O 1
ATOM 521 N N . VAL A 1 72 ? -4.692 1.862 -5.700 1.00 94.31 72 VAL A N 1
ATOM 522 C CA . VAL A 1 72 ? -3.413 2.347 -6.230 1.00 94.31 72 VAL A CA 1
ATOM 523 C C . VAL A 1 72 ? -2.991 1.491 -7.416 1.00 94.31 72 VAL A C 1
ATOM 525 O O . VAL A 1 72 ? -3.081 0.267 -7.376 1.00 94.31 72 VAL A O 1
ATOM 528 N N . ILE A 1 73 ? -2.486 2.142 -8.461 1.00 93.69 73 ILE A N 1
ATOM 529 C CA . ILE A 1 73 ? -1.798 1.467 -9.561 1.00 93.69 73 ILE A CA 1
ATOM 530 C C . ILE A 1 73 ? -0.310 1.447 -9.222 1.00 93.69 73 ILE A C 1
ATOM 532 O O . ILE A 1 73 ? 0.301 2.502 -9.038 1.00 93.69 73 ILE A O 1
ATOM 536 N N . LEU A 1 74 ? 0.267 0.255 -9.126 1.00 93.31 74 LEU A N 1
ATOM 537 C CA . LEU A 1 74 ? 1.692 0.050 -8.909 1.00 93.31 74 LEU A CA 1
ATOM 538 C C . LEU A 1 74 ? 2.355 -0.285 -10.246 1.00 93.31 74 LEU A C 1
ATOM 540 O O . LEU A 1 74 ? 2.032 -1.325 -10.820 1.00 93.31 74 LEU A O 1
ATOM 544 N N . PRO A 1 75 ? 3.268 0.567 -10.750 1.00 90.69 75 PRO A N 1
ATOM 545 C CA . PRO A 1 75 ? 3.931 0.330 -12.031 1.00 90.69 75 PRO A CA 1
ATOM 546 C C . PRO A 1 75 ? 4.733 -0.972 -12.082 1.00 90.69 75 PRO A C 1
ATOM 548 O O . PRO A 1 75 ? 4.770 -1.620 -13.124 1.00 90.69 75 PRO A O 1
ATOM 551 N N . THR A 1 76 ? 5.361 -1.350 -10.965 1.00 89.88 76 THR A N 1
ATOM 552 C CA . THR A 1 76 ? 6.277 -2.491 -10.919 1.00 89.88 76 THR A CA 1
ATOM 553 C C . THR A 1 76 ? 6.124 -3.273 -9.618 1.00 89.88 76 THR A C 1
ATOM 555 O O . THR A 1 76 ? 6.597 -2.855 -8.559 1.00 89.88 76 THR A O 1
ATOM 558 N N . VAL A 1 77 ? 5.538 -4.465 -9.701 1.00 87.56 77 VAL A N 1
ATOM 559 C CA . VAL A 1 77 ? 5.482 -5.442 -8.608 1.00 87.56 77 VAL A CA 1
ATOM 560 C C . VAL A 1 77 ? 6.271 -6.684 -9.005 1.00 87.56 77 VAL A C 1
ATOM 562 O O . VAL A 1 77 ? 5.877 -7.425 -9.897 1.00 87.56 77 VAL A O 1
ATOM 565 N N . PHE A 1 78 ? 7.400 -6.918 -8.333 1.00 85.19 78 PHE A N 1
ATOM 566 C CA . PHE A 1 78 ? 8.260 -8.080 -8.596 1.00 85.19 78 PHE A CA 1
ATOM 567 C C . PHE A 1 78 ? 7.712 -9.376 -7.986 1.00 85.19 78 PHE A C 1
ATOM 569 O O . PHE A 1 78 ? 7.815 -10.437 -8.590 1.00 85.19 78 PHE A O 1
ATOM 576 N N . ALA A 1 79 ? 7.132 -9.293 -6.786 1.00 88.25 79 ALA A N 1
ATOM 577 C CA . ALA A 1 79 ? 6.549 -10.428 -6.082 1.00 88.25 79 ALA A CA 1
ATOM 578 C C . ALA A 1 79 ? 5.370 -9.957 -5.222 1.00 88.25 79 ALA A C 1
ATOM 580 O O . ALA A 1 79 ? 5.549 -9.218 -4.250 1.00 88.25 79 ALA A O 1
ATOM 581 N N . ARG A 1 80 ? 4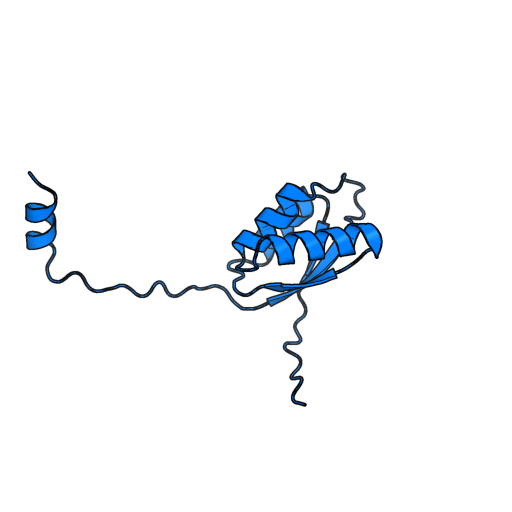.154 -10.400 -5.572 1.00 92.12 80 ARG A N 1
ATOM 582 C CA . ARG A 1 80 ? 2.917 -10.033 -4.857 1.00 92.12 80 ARG A CA 1
ATOM 583 C C . ARG A 1 80 ? 2.981 -10.396 -3.371 1.00 92.12 80 ARG A C 1
ATOM 585 O O . ARG A 1 80 ? 2.595 -9.597 -2.524 1.00 92.12 80 ARG A O 1
ATOM 592 N N . HIS A 1 81 ? 3.519 -11.577 -3.059 1.00 92.12 81 HIS A N 1
ATOM 593 C CA . HIS A 1 81 ? 3.630 -12.080 -1.686 1.00 92.12 81 HIS A CA 1
ATOM 594 C C . HIS A 1 81 ? 4.572 -11.243 -0.816 1.00 92.12 81 HIS A C 1
ATOM 596 O O . HIS A 1 81 ? 4.257 -10.942 0.334 1.00 92.12 81 HIS A O 1
ATOM 602 N N . ASP A 1 82 ? 5.709 -10.822 -1.371 1.00 91.88 82 ASP A N 1
ATOM 603 C CA . ASP A 1 82 ? 6.684 -10.011 -0.637 1.00 91.88 82 ASP A CA 1
ATOM 604 C C . ASP A 1 82 ? 6.154 -8.602 -0.384 1.00 91.88 82 ASP A C 1
ATOM 606 O O . ASP A 1 82 ? 6.311 -8.074 0.717 1.00 91.88 82 ASP A O 1
ATOM 610 N N . LEU A 1 83 ? 5.468 -8.018 -1.373 1.00 93.44 83 LEU A N 1
ATOM 611 C CA . LEU A 1 83 ? 4.783 -6.740 -1.203 1.00 93.44 83 LEU A CA 1
ATOM 612 C C . LEU A 1 83 ? 3.693 -6.835 -0.128 1.00 93.44 83 LEU A C 1
ATOM 614 O O . LEU A 1 83 ? 3.634 -5.979 0.753 1.00 93.44 83 LEU A O 1
ATOM 618 N N . ALA A 1 84 ? 2.871 -7.888 -0.162 1.00 94.94 84 ALA A N 1
ATOM 619 C CA . ALA A 1 84 ? 1.827 -8.099 0.834 1.00 94.94 84 ALA A CA 1
ATOM 620 C C . ALA A 1 84 ? 2.397 -8.246 2.245 1.00 94.94 84 ALA A C 1
ATOM 622 O O . ALA A 1 84 ? 1.922 -7.594 3.169 1.00 94.94 84 ALA A O 1
ATOM 623 N N . ARG A 1 85 ? 3.473 -9.020 2.411 1.00 94.25 85 ARG A N 1
ATOM 624 C CA . ARG A 1 85 ? 4.161 -9.157 3.701 1.00 94.25 85 ARG A CA 1
ATOM 625 C C . ARG A 1 85 ? 4.757 -7.832 4.180 1.00 94.25 85 ARG A C 1
ATOM 627 O O . ARG A 1 85 ? 4.665 -7.509 5.364 1.00 94.25 85 ARG A O 1
ATOM 634 N N . ALA A 1 86 ? 5.372 -7.071 3.275 1.00 93.75 86 ALA A N 1
ATOM 635 C CA . ALA A 1 86 ? 5.957 -5.777 3.599 1.00 93.75 86 ALA A CA 1
ATOM 636 C C . ALA A 1 86 ? 4.890 -4.784 4.080 1.00 93.75 86 ALA A C 1
ATOM 638 O O . ALA A 1 86 ? 5.097 -4.133 5.102 1.00 93.75 86 ALA A O 1
ATOM 639 N N . LEU A 1 87 ? 3.742 -4.711 3.402 1.00 95.06 87 LEU A N 1
ATOM 640 C CA . LEU A 1 87 ? 2.627 -3.844 3.794 1.00 95.06 87 LEU A CA 1
ATOM 641 C C . LEU A 1 87 ? 1.925 -4.339 5.069 1.00 95.06 87 LEU A C 1
ATOM 643 O O . LEU A 1 87 ? 1.643 -3.542 5.960 1.00 95.06 87 LEU A O 1
ATOM 647 N N . ALA A 1 88 ? 1.747 -5.649 5.243 1.00 95.00 88 ALA A N 1
ATOM 648 C CA . ALA A 1 88 ? 1.164 -6.187 6.473 1.00 95.00 88 ALA A CA 1
ATOM 649 C C . ALA A 1 88 ? 2.004 -5.803 7.707 1.00 95.00 88 ALA A C 1
ATOM 651 O O . ALA A 1 88 ? 1.469 -5.407 8.740 1.00 95.00 88 ALA A O 1
ATOM 652 N N . SER A 1 89 ? 3.339 -5.789 7.581 1.00 94.00 89 SER A N 1
ATOM 653 C CA . SER A 1 89 ? 4.249 -5.348 8.655 1.00 94.00 89 SER A CA 1
ATOM 654 C C . SER A 1 89 ? 4.119 -3.862 9.043 1.00 94.00 89 SER A C 1
ATOM 656 O O . SER A 1 89 ? 4.658 -3.425 10.076 1.00 94.00 89 SER A O 1
ATOM 658 N N . THR A 1 90 ? 3.415 -3.077 8.220 1.00 95.31 90 THR A N 1
ATOM 659 C CA . THR A 1 90 ? 3.092 -1.666 8.450 1.00 95.31 90 THR A CA 1
ATOM 660 C C . THR A 1 90 ? 1.641 -1.443 8.866 1.00 95.31 90 THR A C 1
ATOM 662 O O . THR A 1 90 ? 1.241 -0.284 8.963 1.00 95.31 90 THR A O 1
ATOM 665 N N . GLY A 1 91 ? 0.879 -2.506 9.146 1.00 96.12 91 GLY A N 1
ATOM 666 C CA . GLY A 1 91 ? -0.534 -2.421 9.517 1.00 96.12 91 GLY A CA 1
ATOM 667 C C . GLY A 1 91 ? -1.463 -2.190 8.325 1.00 96.12 91 GLY A C 1
ATOM 668 O O . GLY A 1 91 ? -2.559 -1.666 8.510 1.00 96.12 91 GLY A O 1
ATOM 669 N N . ILE A 1 92 ? -1.035 -2.536 7.105 1.00 96.19 92 ILE A N 1
ATOM 670 C CA . ILE A 1 92 ? -1.834 -2.388 5.884 1.00 96.19 92 ILE A CA 1
ATOM 671 C C . ILE A 1 92 ? -1.954 -3.726 5.162 1.00 96.19 92 ILE A C 1
ATOM 673 O O . ILE A 1 92 ? -0.962 -4.305 4.729 1.00 96.19 92 ILE A O 1
ATOM 677 N N . ASP A 1 93 ? -3.185 -4.167 4.951 1.00 96.25 93 ASP A N 1
ATOM 678 C CA . ASP A 1 93 ? -3.488 -5.286 4.073 1.00 96.25 93 ASP A CA 1
ATOM 679 C C . ASP A 1 93 ? -3.592 -4.808 2.622 1.00 96.25 93 ASP A C 1
ATOM 681 O O . ASP A 1 93 ? -4.049 -3.697 2.333 1.00 96.25 93 ASP A O 1
ATOM 685 N N . VAL A 1 94 ? -3.185 -5.672 1.693 1.00 95.69 94 VAL A N 1
ATOM 686 C CA . VAL A 1 94 ? -3.267 -5.417 0.254 1.00 95.69 94 VAL A CA 1
ATOM 687 C C . VAL A 1 94 ? -4.021 -6.539 -0.446 1.00 95.69 94 VAL A C 1
ATOM 689 O O . VAL A 1 94 ? -3.741 -7.719 -0.243 1.00 95.69 94 VAL A O 1
ATOM 692 N N . ALA A 1 95 ? -4.964 -6.165 -1.304 1.00 95.31 95 ALA A N 1
ATOM 693 C CA . ALA A 1 95 ? -5.629 -7.071 -2.229 1.00 95.31 95 ALA A CA 1
ATOM 694 C C . ALA A 1 95 ? -5.244 -6.705 -3.664 1.00 95.31 95 ALA A C 1
ATOM 696 O O . ALA A 1 95 ? -5.301 -5.537 -4.046 1.00 95.31 95 ALA A O 1
ATOM 697 N N . PHE A 1 96 ? -4.859 -7.701 -4.459 1.00 92.12 96 PHE A N 1
ATOM 698 C CA . PHE A 1 96 ? -4.540 -7.528 -5.876 1.00 92.12 96 PHE A CA 1
ATOM 699 C C . PHE A 1 96 ? -5.814 -7.725 -6.693 1.00 92.12 96 PHE A C 1
ATOM 701 O O . PHE A 1 96 ? -6.454 -8.770 -6.581 1.00 92.12 96 PHE A O 1
ATOM 708 N N . SER A 1 97 ? -6.179 -6.734 -7.502 1.00 86.25 97 SER A N 1
ATOM 709 C CA . SER A 1 97 ? -7.275 -6.871 -8.455 1.00 86.25 97 SER A CA 1
ATOM 710 C C . SER A 1 97 ? -6.748 -7.472 -9.754 1.00 86.25 97 SER A C 1
ATOM 712 O O . SER A 1 97 ? -5.727 -7.034 -10.282 1.00 86.25 97 SER A O 1
ATOM 714 N N . SER A 1 98 ? -7.446 -8.473 -10.287 1.00 64.12 98 SER A N 1
ATOM 715 C CA . SER A 1 98 ? -7.187 -9.023 -11.623 1.00 64.12 98 SER A CA 1
ATOM 716 C C . SER A 1 98 ? -7.737 -8.145 -12.751 1.00 64.12 98 SER A C 1
ATOM 718 O O . SER A 1 98 ? -7.526 -8.456 -13.920 1.00 64.12 98 SER A O 1
ATOM 720 N N . GLU A 1 99 ? -8.437 -7.056 -12.433 1.00 50.28 99 GLU A N 1
ATOM 721 C CA . GLU A 1 99 ? -9.004 -6.165 -13.438 1.00 50.28 99 GLU A CA 1
ATOM 722 C C . GLU A 1 99 ? -8.008 -5.066 -13.816 1.00 50.28 99 GLU A C 1
ATOM 724 O O . GLU A 1 99 ? -7.977 -3.982 -13.234 1.00 50.28 99 GLU A O 1
ATOM 729 N N . VAL A 1 100 ? -7.245 -5.313 -14.883 1.00 47.34 100 VAL A N 1
ATOM 730 C CA . VAL A 1 100 ? -6.885 -4.232 -15.811 1.00 47.34 100 VAL A CA 1
ATOM 731 C C . VAL A 1 100 ? -8.146 -3.946 -16.631 1.00 47.34 100 VAL A C 1
ATOM 733 O O . VAL A 1 100 ? -8.296 -4.371 -17.773 1.00 47.34 100 VAL A O 1
ATOM 736 N N . GLY A 1 101 ? -9.126 -3.321 -15.979 1.00 39.53 101 GLY A N 1
ATOM 737 C CA . GLY A 1 101 ? -10.365 -2.882 -16.600 1.00 39.53 101 GLY A CA 1
ATOM 738 C C . GLY A 1 101 ? -10.068 -1.713 -17.527 1.00 39.53 101 GLY A C 1
ATOM 739 O O . GLY A 1 101 ? -9.796 -0.604 -17.076 1.00 39.53 101 GLY A O 1
ATOM 740 N N . SER A 1 102 ? -10.084 -1.995 -18.825 1.00 42.84 102 SER A N 1
ATOM 741 C CA . SER A 1 102 ? -10.132 -1.022 -19.910 1.00 42.84 102 SER A CA 1
ATOM 742 C C . SER A 1 102 ? -11.135 0.092 -19.597 1.00 42.84 102 SER A C 1
ATOM 744 O O . SER A 1 102 ? -12.338 -0.138 -19.643 1.00 42.84 102 SER A O 1
ATOM 746 N N . CYS A 1 103 ? -10.653 1.303 -19.336 1.00 34.22 103 CYS A N 1
ATOM 747 C CA . CYS A 1 103 ? -11.462 2.512 -19.460 1.00 34.22 103 CYS A CA 1
ATOM 748 C C . CYS A 1 103 ? -10.909 3.318 -20.634 1.00 34.22 103 CYS A C 1
ATOM 750 O O . CYS A 1 103 ? -10.075 4.204 -20.467 1.00 34.22 103 CYS A O 1
ATOM 752 N N . GLN A 1 104 ? -11.353 2.941 -21.835 1.00 37.09 104 GLN A N 1
ATOM 753 C CA . GLN A 1 104 ? -11.497 3.882 -22.939 1.00 37.09 104 GLN A CA 1
ATOM 754 C C . GLN A 1 104 ? -12.683 4.794 -22.609 1.00 37.09 104 GLN A C 1
ATOM 756 O O . GLN A 1 104 ? -13.790 4.293 -22.414 1.00 37.09 104 GLN A O 1
ATOM 761 N N . LEU A 1 105 ? -12.443 6.102 -22.572 1.00 38.53 105 LEU A N 1
ATOM 762 C CA . LEU A 1 105 ? -13.399 7.137 -22.965 1.00 38.53 105 LEU A CA 1
ATOM 763 C C . LEU A 1 105 ? -12.632 8.178 -23.779 1.00 38.53 105 LEU A C 1
ATOM 765 O O . LEU A 1 105 ? -11.520 8.547 -23.335 1.00 38.53 105 LEU A O 1
#

Secondary structure (DSSP, 8-state):
--HHHHHHHT-S---------PEEEEEEEEE-TT-----HHHHHHHHHTTT--HHHHHHHHHHHHHHS-EEEEEEEES-HHHHHHHHHTTTEEEEEE--------